Protein AF-A0A1A8UKT0-F1 (afdb_monomer_lite)

Organism: Nothobranchius furzeri (NCBI:txid105023)

pLDDT: mean 86.55, std 11.38, range [43.47, 96.5]

Foldseek 3Di:
DLVVVCVVCVVVLVVPPPVVSVVLSVLSVVLVVLVVQLVVDQFPVSNLVSVLVSLVSVLCCQQPSPPDPCSPVVSVCSNCVVVVVSVVVVVVQVVVCVVQVGRGPVVVVVPDDDPPPPPPPPD

InterPro domains:
  IPR000260 NADH:ubiquinone oxidoreductase chain 4, N-terminal [PF01059] (1-38)
  IPR001750 NADH:quinone oxidoreductase/Mrp antiporter, transmembrane domain [PF00361] (41-111)
  IPR003918 NADH:ubiquinone oxidoreductase [PR01437] (47-66)
  IPR003918 NADH:ubiquinone oxidoreductase [PR01437] (78-102)
  IPR003918 NADH:ubiquinone oxidoreductase [PTHR43507] (1-112)

Sequence (123 aa):
LLPLMILASQKHVLNEPVNRQRVYLTLLISLQFFLILAFSATETIMFYVIFEATLIPTLILITRWGNQKERLNAGTYFLFYTLASSLPLLVALLILHSSTGTLSFFTISYLSSPTLTPISHQL

Structure (mmCIF, N/CA/C/O backbone):
data_AF-A0A1A8UKT0-F1
#
_entry.id   AF-A0A1A8UKT0-F1
#
loop_
_atom_site.group_PDB
_atom_site.id
_atom_site.type_symbol
_atom_site.label_atom_id
_atom_site.label_alt_id
_atom_site.label_comp_id
_atom_site.label_asym_id
_atom_site.label_entity_id
_atom_site.label_seq_id
_atom_site.pdbx_PDB_ins_code
_atom_site.Cartn_x
_atom_site.Cartn_y
_atom_site.Cartn_z
_atom_site.occupancy
_atom_site.B_iso_or_equiv
_atom_site.auth_seq_id
_atom_site.auth_comp_id
_atom_site.auth_asym_id
_atom_site.auth_atom_id
_atom_site.pdbx_PDB_model_num
ATOM 1 N N . LEU A 1 1 ? 8.715 2.132 12.554 1.00 78.38 1 LEU A N 1
ATOM 2 C CA . LEU A 1 1 ? 7.378 2.766 12.419 1.00 78.38 1 LEU A CA 1
ATOM 3 C C . LEU A 1 1 ? 6.319 2.062 13.261 1.00 78.38 1 LEU A C 1
ATOM 5 O O . LEU A 1 1 ? 5.607 2.733 13.997 1.00 78.38 1 LEU A O 1
ATOM 9 N N . LEU A 1 2 ? 6.272 0.729 13.228 1.00 84.81 2 LEU A N 1
ATOM 10 C CA . LEU A 1 2 ? 5.310 -0.082 13.982 1.00 84.81 2 LEU A CA 1
ATOM 11 C C . LEU A 1 2 ? 5.134 0.312 15.477 1.00 84.81 2 LEU A C 1
ATOM 13 O O . LEU A 1 2 ? 3.991 0.534 15.878 1.00 84.81 2 LEU A O 1
ATOM 17 N N . PRO A 1 3 ? 6.194 0.521 16.294 1.00 85.00 3 PRO A N 1
ATOM 18 C CA . PRO A 1 3 ? 6.022 0.880 17.710 1.00 85.00 3 PRO A CA 1
ATOM 19 C C . PRO A 1 3 ? 5.303 2.221 17.912 1.00 85.00 3 PRO A C 1
ATOM 21 O O . PRO A 1 3 ? 4.453 2.352 18.789 1.00 85.00 3 PRO A O 1
ATOM 24 N N . LEU A 1 4 ? 5.597 3.201 17.052 1.00 86.06 4 LEU A N 1
ATOM 25 C CA . LEU A 1 4 ? 4.969 4.519 17.087 1.00 86.06 4 LEU A CA 1
ATOM 26 C C . LEU A 1 4 ? 3.487 4.440 16.695 1.00 86.06 4 LEU A C 1
ATOM 28 O O . LEU A 1 4 ? 2.649 5.064 17.338 1.00 86.06 4 LEU A O 1
ATOM 32 N N . MET A 1 5 ? 3.149 3.630 15.685 1.00 89.06 5 MET A N 1
ATOM 33 C CA . MET A 1 5 ? 1.756 3.408 15.274 1.00 89.06 5 MET A CA 1
ATOM 34 C C . MET A 1 5 ? 0.938 2.705 16.364 1.00 89.06 5 MET A C 1
ATOM 36 O O . MET A 1 5 ? -0.226 3.049 16.576 1.00 89.06 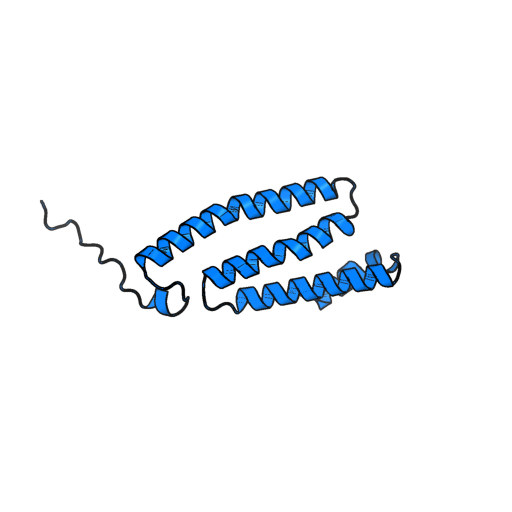5 MET A O 1
ATOM 40 N N . ILE A 1 6 ? 1.537 1.752 17.087 1.00 88.19 6 ILE A N 1
ATOM 41 C CA . ILE A 1 6 ? 0.886 1.116 18.241 1.00 88.19 6 ILE A CA 1
ATOM 42 C C . ILE A 1 6 ? 0.628 2.153 19.336 1.00 88.19 6 ILE A C 1
ATOM 44 O O . ILE A 1 6 ? -0.502 2.259 19.805 1.00 88.19 6 ILE A O 1
ATOM 48 N N . LEU A 1 7 ? 1.634 2.949 19.710 1.00 88.38 7 LEU A N 1
ATOM 49 C CA . LEU A 1 7 ? 1.482 3.991 20.733 1.00 88.38 7 LEU A CA 1
ATOM 50 C C . LEU A 1 7 ? 0.395 5.009 20.360 1.00 88.38 7 LEU A C 1
ATOM 52 O O . LEU A 1 7 ? -0.461 5.321 21.184 1.00 88.38 7 LEU A O 1
ATOM 56 N N . ALA A 1 8 ? 0.375 5.467 19.107 1.00 86.12 8 ALA A N 1
ATOM 57 C CA . ALA A 1 8 ? -0.621 6.422 18.625 1.00 86.12 8 ALA A CA 1
ATOM 58 C C . ALA A 1 8 ? -2.052 5.849 18.613 1.00 86.12 8 ALA A C 1
ATOM 60 O O . ALA A 1 8 ? -3.013 6.571 18.871 1.00 86.12 8 ALA A O 1
ATOM 61 N N . SER A 1 9 ? -2.210 4.552 18.328 1.00 86.44 9 SER A N 1
ATOM 62 C CA . SER A 1 9 ? -3.527 3.910 18.208 1.00 86.44 9 SER A CA 1
ATOM 63 C C . SER A 1 9 ? -4.058 3.292 19.504 1.00 86.44 9 SER A C 1
ATOM 65 O O . SER A 1 9 ? -5.253 2.999 19.565 1.00 86.44 9 SER A O 1
ATOM 67 N N . GLN A 1 10 ? -3.234 3.158 20.555 1.00 82.19 10 GLN A N 1
ATOM 68 C CA . GLN A 1 10 ? -3.621 2.540 21.834 1.00 82.19 10 GLN A CA 1
ATOM 69 C C . GLN A 1 10 ? -4.946 3.089 22.371 1.00 82.19 10 GLN A C 1
ATOM 71 O O . GLN A 1 10 ? -5.886 2.328 22.571 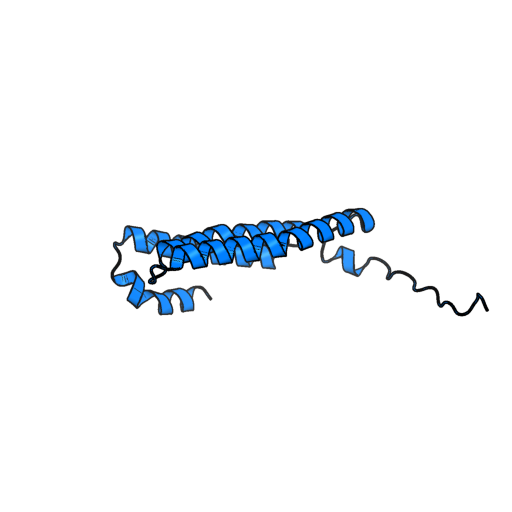1.00 82.19 10 GLN A O 1
ATOM 76 N N . LYS A 1 11 ? -5.070 4.411 22.531 1.00 80.88 11 LYS A N 1
ATOM 77 C CA . LYS A 1 11 ? -6.273 5.023 23.123 1.00 80.88 11 LYS A CA 1
ATOM 78 C C . LYS A 1 11 ? -7.554 4.736 22.328 1.00 80.88 11 LYS A C 1
ATOM 80 O O . LYS A 1 11 ? -8.619 4.611 22.919 1.00 80.88 11 LYS A O 1
ATOM 85 N N . HIS A 1 12 ? -7.454 4.634 21.004 1.00 79.69 12 HIS A N 1
ATOM 86 C CA . HIS A 1 12 ? -8.599 4.388 20.126 1.00 79.69 12 HIS A CA 1
ATOM 87 C C . HIS A 1 12 ? -8.969 2.899 20.063 1.00 79.69 12 HIS A C 1
ATOM 89 O O . HIS A 1 12 ? -10.144 2.547 20.050 1.00 79.69 12 HIS A O 1
ATOM 95 N N . VAL A 1 13 ? -7.967 2.018 20.068 1.00 81.00 13 VAL A N 1
ATOM 96 C CA . VAL A 1 13 ? -8.141 0.565 19.936 1.00 81.00 13 VAL A CA 1
ATOM 97 C C . VAL A 1 13 ? -8.534 -0.090 21.266 1.00 81.00 13 VAL A C 1
ATOM 99 O O . VAL A 1 13 ? -9.219 -1.109 21.254 1.00 81.00 13 VAL A O 1
ATOM 102 N N . LEU A 1 14 ? -8.187 0.506 22.414 1.00 78.00 14 LEU A N 1
ATOM 103 C CA . LEU A 1 14 ? -8.532 -0.016 23.746 1.00 78.00 14 LEU A CA 1
ATOM 104 C C . LEU A 1 14 ? -10.045 -0.176 23.982 1.00 78.00 14 LEU A C 1
ATOM 106 O O . LEU A 1 14 ? -10.441 -1.073 24.719 1.00 78.00 14 LEU A O 1
ATOM 110 N N . ASN A 1 15 ? -10.879 0.636 23.326 1.00 81.12 15 ASN A N 1
ATOM 111 C CA . ASN A 1 15 ? -12.341 0.563 23.447 1.00 81.12 15 ASN A CA 1
ATOM 112 C C . ASN A 1 15 ? -12.973 -0.561 22.603 1.00 81.12 15 ASN A C 1
ATOM 114 O O . ASN A 1 15 ? -14.154 -0.863 22.761 1.00 81.12 15 ASN A O 1
ATOM 118 N N . GLU A 1 16 ? -12.212 -1.173 21.695 1.00 85.44 16 GLU A N 1
ATOM 119 C CA . GLU A 1 16 ? -12.679 -2.264 20.839 1.00 85.44 16 GLU A CA 1
ATOM 120 C C . GLU A 1 16 ? -12.499 -3.631 21.524 1.00 85.44 16 GLU A C 1
ATOM 122 O O . GLU A 1 16 ? -11.569 -3.815 22.312 1.00 85.44 16 GLU A O 1
ATOM 127 N N . PRO A 1 17 ? -13.322 -4.645 21.195 1.00 90.19 17 PRO A N 1
ATOM 128 C CA . PRO A 1 17 ? -13.160 -5.989 21.740 1.00 90.19 17 PRO A CA 1
ATOM 129 C C . PRO A 1 17 ? -11.809 -6.597 21.339 1.00 90.19 17 PRO A C 1
ATOM 131 O O . PRO A 1 17 ? -11.335 -6.407 20.216 1.00 90.19 17 PRO A O 1
ATOM 134 N N . VAL A 1 18 ? -11.234 -7.419 22.225 1.00 89.06 18 VAL A N 1
ATOM 135 C CA . VAL A 1 18 ? -9.886 -8.016 22.092 1.00 89.06 18 VAL A CA 1
ATOM 136 C C . VAL A 1 18 ? -9.644 -8.656 20.720 1.00 89.06 18 VAL A C 1
ATOM 138 O O . VAL A 1 18 ? -8.563 -8.521 20.149 1.00 89.06 18 VAL A O 1
ATOM 141 N N . ASN A 1 19 ? -10.652 -9.314 20.139 1.00 90.88 19 ASN A N 1
ATOM 142 C CA . ASN A 1 19 ? -10.506 -9.937 18.824 1.00 90.88 19 ASN A CA 1
ATOM 143 C C . ASN A 1 19 ? -10.271 -8.901 17.707 1.00 90.88 19 ASN A C 1
ATOM 145 O O . ASN A 1 19 ? -9.438 -9.111 16.830 1.00 90.88 19 ASN A O 1
ATOM 149 N N . ARG A 1 20 ? -10.946 -7.743 17.758 1.00 89.00 20 ARG A N 1
ATOM 150 C CA . ARG A 1 20 ? -10.753 -6.647 16.790 1.00 89.00 20 ARG A CA 1
ATOM 151 C C . ARG A 1 20 ? -9.416 -5.944 17.005 1.00 89.00 20 ARG A C 1
ATOM 153 O O . ARG A 1 20 ? -8.768 -5.598 16.022 1.00 89.00 20 ARG A O 1
ATOM 160 N N . GLN A 1 21 ? -8.959 -5.823 18.252 1.00 90.06 21 GLN A N 1
ATOM 161 C CA . GLN A 1 21 ? -7.615 -5.318 18.554 1.00 90.06 21 GLN A CA 1
ATOM 162 C C . GLN A 1 21 ? -6.528 -6.207 17.930 1.00 90.06 21 GLN A C 1
ATOM 164 O O . GLN A 1 21 ? -5.608 -5.702 17.286 1.00 90.06 21 GLN A O 1
ATOM 169 N N . ARG A 1 22 ? -6.664 -7.537 18.051 1.00 91.19 22 ARG A N 1
ATOM 170 C CA . ARG A 1 22 ? -5.741 -8.497 17.423 1.00 91.19 22 ARG A CA 1
ATOM 171 C C . ARG A 1 22 ? -5.730 -8.357 15.904 1.00 91.19 22 ARG A C 1
ATOM 173 O O . ARG A 1 22 ? -4.650 -8.262 15.332 1.00 91.19 22 ARG A O 1
ATOM 180 N N . VAL A 1 23 ? -6.898 -8.267 15.260 1.00 93.31 23 VAL A N 1
ATOM 181 C CA . VAL A 1 23 ? -6.968 -8.084 13.798 1.00 93.31 23 VAL A CA 1
ATOM 182 C C . VAL A 1 23 ? -6.287 -6.778 13.371 1.00 93.31 23 VAL A C 1
ATOM 184 O O . VAL A 1 23 ? -5.495 -6.784 12.430 1.00 93.31 23 VAL A O 1
ATOM 187 N N . TYR A 1 24 ? -6.522 -5.676 14.085 1.00 92.50 24 TYR A N 1
ATOM 188 C CA . TYR A 1 24 ? -5.863 -4.398 13.805 1.00 92.50 24 TYR A CA 1
ATOM 189 C C . TYR A 1 24 ? -4.330 -4.508 13.880 1.00 92.50 24 TYR A C 1
ATOM 191 O O . TYR A 1 24 ? -3.629 -4.091 12.957 1.00 92.50 24 TYR A O 1
ATOM 199 N N . LEU A 1 25 ? -3.802 -5.142 14.932 1.00 92.69 25 LEU A N 1
ATOM 200 C CA . LEU A 1 25 ? -2.362 -5.372 15.073 1.00 92.69 25 LEU A CA 1
ATOM 201 C C . LEU A 1 25 ? -1.808 -6.285 13.973 1.00 92.69 25 LEU A C 1
ATOM 203 O O . LEU A 1 25 ? -0.750 -5.986 13.422 1.00 92.69 25 LEU A O 1
ATOM 207 N N . THR A 1 26 ? -2.520 -7.355 13.602 1.00 93.62 26 THR A N 1
ATOM 208 C CA . THR A 1 26 ? -2.088 -8.226 12.495 1.00 93.62 26 THR A CA 1
ATOM 209 C C . THR A 1 26 ? -2.035 -7.477 11.166 1.00 93.62 26 THR A C 1
ATOM 211 O O . THR A 1 26 ? -1.093 -7.676 10.403 1.00 93.62 26 THR A O 1
ATOM 214 N N . LEU A 1 27 ? -2.974 -6.557 10.915 1.00 94.50 27 LEU A N 1
ATOM 215 C CA . LEU A 1 27 ? -2.961 -5.721 9.714 1.00 94.50 27 LEU A CA 1
ATOM 216 C C . LEU A 1 27 ? -1.770 -4.760 9.715 1.00 94.50 27 LEU A C 1
ATOM 218 O O . LEU A 1 27 ? -1.077 -4.668 8.705 1.00 94.50 27 LEU A O 1
ATOM 222 N N . LEU A 1 28 ? -1.468 -4.115 10.847 1.00 94.00 28 LEU A N 1
ATOM 223 C CA . LEU A 1 28 ? -0.279 -3.262 10.979 1.00 94.00 28 LEU A 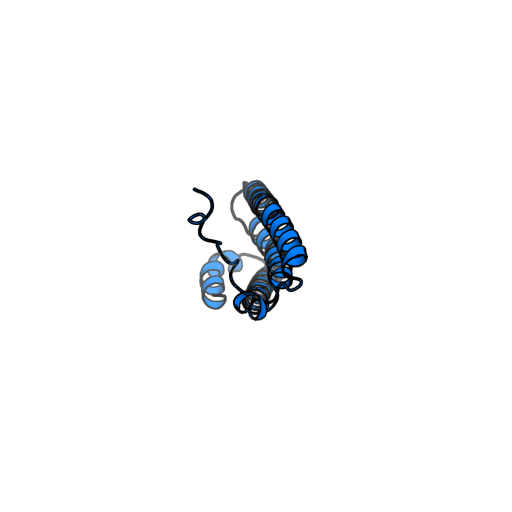CA 1
ATOM 224 C C . LEU A 1 28 ? 1.030 -4.033 10.759 1.00 94.00 28 LEU A C 1
ATOM 226 O O . LEU A 1 28 ? 1.927 -3.534 10.080 1.00 94.00 28 LEU A O 1
ATOM 230 N N . ILE A 1 29 ? 1.139 -5.249 11.300 1.00 94.75 29 ILE A N 1
ATOM 231 C CA . ILE A 1 29 ? 2.308 -6.114 11.089 1.00 94.75 29 ILE A CA 1
ATOM 232 C C . ILE A 1 29 ? 2.402 -6.526 9.616 1.00 94.75 29 ILE A C 1
ATOM 234 O O . ILE A 1 29 ? 3.478 -6.421 9.032 1.00 94.75 29 ILE A O 1
ATOM 238 N N . SER A 1 30 ? 1.289 -6.932 8.995 1.00 95.25 30 SER A N 1
ATOM 239 C CA . SER A 1 30 ? 1.268 -7.302 7.574 1.00 95.25 30 SER A CA 1
ATOM 240 C C . SER A 1 30 ? 1.656 -6.132 6.666 1.00 95.25 30 SER A C 1
ATOM 242 O O . SER A 1 30 ? 2.448 -6.305 5.746 1.00 95.25 30 SER A O 1
ATOM 244 N N . LEU A 1 31 ? 1.187 -4.919 6.975 1.00 95.31 31 LEU A N 1
ATOM 245 C CA . LEU A 1 31 ? 1.562 -3.707 6.259 1.00 95.31 31 LEU A CA 1
ATOM 246 C C . LEU A 1 31 ? 3.070 -3.449 6.362 1.00 95.31 31 LEU A C 1
ATOM 248 O O . LEU A 1 31 ? 3.729 -3.217 5.351 1.00 95.31 31 LEU A O 1
ATOM 252 N N . GLN A 1 32 ? 3.629 -3.526 7.574 1.00 94.94 32 GLN A N 1
ATOM 253 C CA . GLN A 1 32 ? 5.067 -3.360 7.791 1.00 94.94 32 GLN A CA 1
ATOM 254 C C . GLN A 1 32 ? 5.881 -4.433 7.055 1.00 94.94 32 GLN A C 1
ATOM 256 O O . GLN A 1 32 ? 6.945 -4.121 6.523 1.00 94.94 32 GLN A O 1
ATOM 261 N N . PHE A 1 33 ? 5.387 -5.671 7.013 1.00 95.12 33 PHE A N 1
ATOM 262 C CA . PHE A 1 33 ? 6.015 -6.775 6.295 1.00 95.12 33 PHE A CA 1
ATOM 263 C C . PHE A 1 33 ? 6.069 -6.517 4.786 1.00 95.12 33 PHE A C 1
ATOM 265 O O . PHE A 1 33 ? 7.150 -6.590 4.204 1.00 95.12 33 PHE A O 1
ATOM 272 N N . PHE A 1 34 ? 4.951 -6.131 4.164 1.00 96.44 34 PHE A N 1
ATOM 273 C CA . PHE A 1 34 ? 4.936 -5.786 2.739 1.00 96.44 34 PHE A CA 1
ATOM 274 C C . PHE A 1 34 ? 5.840 -4.594 2.420 1.00 96.44 34 PHE A C 1
ATOM 276 O O . PHE A 1 34 ? 6.548 -4.627 1.422 1.00 96.44 34 PHE A O 1
ATOM 283 N N . LEU A 1 35 ? 5.885 -3.572 3.281 1.00 94.69 35 LEU A N 1
ATOM 284 C CA . LEU A 1 35 ? 6.797 -2.442 3.083 1.00 94.69 35 LEU A CA 1
ATOM 285 C C . LEU A 1 35 ? 8.267 -2.874 3.121 1.00 94.69 35 LEU A C 1
ATOM 287 O O . LEU A 1 35 ? 9.042 -2.453 2.268 1.00 94.69 35 LEU A O 1
ATOM 291 N N . ILE A 1 36 ? 8.656 -3.727 4.074 1.00 95.88 36 ILE A N 1
ATOM 292 C CA . ILE A 1 36 ? 10.027 -4.261 4.128 1.00 95.88 36 ILE A CA 1
ATOM 293 C C . ILE A 1 36 ? 10.329 -5.055 2.855 1.00 95.88 36 ILE A C 1
ATOM 295 O O . ILE A 1 36 ? 11.372 -4.837 2.244 1.00 95.88 36 ILE A O 1
ATOM 299 N N . LEU A 1 37 ? 9.402 -5.917 2.426 1.00 95.50 37 LEU A N 1
ATOM 300 C CA . LEU A 1 37 ? 9.555 -6.687 1.196 1.00 95.50 37 LEU A CA 1
ATOM 301 C C . LEU A 1 37 ? 9.705 -5.788 -0.038 1.00 95.50 37 LEU A C 1
ATOM 303 O O . LEU A 1 37 ? 10.587 -6.043 -0.856 1.00 95.50 37 LEU A O 1
ATOM 307 N N . ALA A 1 38 ? 8.909 -4.720 -0.145 1.00 94.50 38 ALA A N 1
ATOM 308 C CA . ALA A 1 38 ? 8.974 -3.777 -1.256 1.00 94.50 38 ALA A CA 1
ATOM 309 C C . ALA A 1 38 ? 10.354 -3.118 -1.323 1.00 94.50 38 ALA A C 1
ATOM 311 O O . ALA A 1 38 ? 11.013 -3.171 -2.355 1.00 94.50 38 ALA A O 1
ATOM 312 N N . PHE A 1 39 ? 10.843 -2.573 -0.207 1.00 93.56 39 PHE A N 1
ATOM 313 C CA . PHE A 1 39 ? 12.161 -1.932 -0.177 1.00 93.56 39 PHE A CA 1
ATOM 314 C C . PHE A 1 39 ? 13.332 -2.916 -0.306 1.00 93.56 39 PHE A C 1
ATOM 316 O O . PHE A 1 39 ? 14.441 -2.490 -0.617 1.00 93.56 39 PHE A O 1
ATOM 323 N N . SER A 1 40 ? 13.104 -4.216 -0.101 1.00 93.69 40 SER A N 1
ATOM 324 C CA . SER A 1 40 ? 14.101 -5.264 -0.351 1.00 93.69 40 SER A CA 1
ATOM 325 C C . SER A 1 40 ? 14.065 -5.855 -1.766 1.00 93.69 40 SER A C 1
ATOM 327 O O . SER A 1 40 ? 14.897 -6.702 -2.086 1.00 93.69 40 SER A O 1
ATOM 329 N N . ALA A 1 41 ? 13.099 -5.469 -2.605 1.00 93.50 41 ALA A N 1
ATOM 330 C CA . ALA A 1 41 ? 12.924 -6.065 -3.924 1.00 93.50 41 ALA A CA 1
ATOM 331 C C . ALA A 1 41 ? 14.078 -5.701 -4.873 1.00 93.50 41 ALA A C 1
ATOM 333 O O . ALA A 1 41 ? 14.440 -4.537 -5.021 1.00 93.50 41 ALA A O 1
ATOM 334 N N . THR A 1 42 ? 14.634 -6.709 -5.546 1.00 90.56 42 THR A N 1
ATOM 335 C CA . THR A 1 42 ? 15.755 -6.546 -6.489 1.00 90.56 42 THR A CA 1
ATOM 336 C C . THR A 1 42 ? 15.294 -6.206 -7.905 1.00 90.56 42 THR A C 1
ATOM 338 O O . THR A 1 42 ? 15.992 -5.509 -8.639 1.00 90.56 42 THR A O 1
ATOM 341 N N . GLU A 1 43 ? 14.112 -6.690 -8.283 1.00 91.44 43 GLU A N 1
ATOM 342 C CA . GLU A 1 43 ? 13.470 -6.455 -9.576 1.00 91.44 43 GLU A CA 1
ATOM 343 C C . GLU A 1 43 ? 12.389 -5.382 -9.443 1.00 91.44 43 GLU A C 1
ATOM 345 O O . GLU A 1 43 ? 11.551 -5.432 -8.535 1.00 91.44 43 GLU A O 1
ATOM 350 N N . THR A 1 44 ? 12.342 -4.450 -10.392 1.00 91.12 44 THR A N 1
ATOM 351 C CA . THR A 1 44 ? 11.330 -3.377 -10.397 1.00 91.12 44 THR A CA 1
ATOM 352 C C . THR A 1 44 ? 9.896 -3.910 -10.530 1.00 91.12 44 THR A C 1
ATOM 354 O O . THR A 1 44 ? 8.979 -3.356 -9.923 1.00 91.12 44 THR A O 1
ATOM 357 N N . ILE A 1 45 ? 9.684 -5.030 -11.235 1.00 92.81 45 ILE A N 1
ATOM 358 C CA . ILE A 1 45 ? 8.361 -5.673 -11.326 1.00 92.81 45 ILE A CA 1
ATOM 359 C C . ILE A 1 45 ? 7.931 -6.290 -9.987 1.00 92.81 45 ILE A C 1
ATOM 361 O O . ILE A 1 45 ? 6.763 -6.227 -9.612 1.00 92.81 45 ILE A O 1
ATOM 365 N N . MET A 1 46 ? 8.880 -6.853 -9.234 1.00 92.44 46 MET A N 1
ATOM 366 C CA . MET A 1 46 ? 8.619 -7.427 -7.915 1.00 92.44 46 MET A CA 1
ATOM 367 C C . MET A 1 46 ? 8.306 -6.316 -6.911 1.00 92.44 46 MET A C 1
ATOM 369 O O . MET A 1 46 ? 7.364 -6.453 -6.130 1.00 92.44 46 MET A O 1
ATOM 373 N N . PHE A 1 47 ? 9.029 -5.193 -6.984 1.00 94.38 47 PHE A N 1
ATOM 374 C CA . PHE A 1 47 ? 8.688 -3.979 -6.245 1.00 94.38 47 PHE A CA 1
ATOM 375 C C . PHE A 1 47 ? 7.245 -3.545 -6.530 1.00 94.38 47 PHE A C 1
ATOM 377 O O . PHE A 1 47 ? 6.490 -3.338 -5.584 1.00 94.38 47 PHE A O 1
ATOM 384 N N . TYR A 1 48 ? 6.838 -3.479 -7.805 1.00 94.81 48 TYR A N 1
ATOM 385 C CA . TYR A 1 48 ? 5.476 -3.101 -8.194 1.00 94.81 48 TYR A CA 1
ATOM 386 C C . TYR A 1 48 ? 4.416 -4.031 -7.585 1.00 94.81 48 TYR A C 1
ATOM 388 O O . TYR A 1 48 ? 3.476 -3.562 -6.949 1.00 94.81 48 TYR A O 1
ATOM 396 N N . VAL A 1 49 ? 4.587 -5.351 -7.709 1.00 95.44 49 VAL A N 1
ATOM 397 C CA . VAL A 1 49 ? 3.620 -6.324 -7.169 1.00 95.44 49 VAL A CA 1
ATOM 398 C C . VAL A 1 49 ? 3.489 -6.201 -5.650 1.00 95.44 49 VAL A C 1
ATOM 400 O O . VAL A 1 49 ? 2.378 -6.218 -5.118 1.00 95.44 49 VAL A O 1
ATOM 403 N N . ILE A 1 50 ? 4.608 -6.063 -4.936 1.00 96.50 50 ILE A N 1
ATOM 404 C CA . ILE A 1 50 ? 4.583 -5.936 -3.474 1.00 96.50 50 ILE A CA 1
ATOM 405 C C . ILE A 1 50 ? 4.012 -4.574 -3.060 1.00 96.50 50 ILE A C 1
ATOM 407 O O . ILE A 1 50 ? 3.273 -4.498 -2.078 1.00 96.50 50 ILE A O 1
ATOM 411 N N . PHE A 1 51 ? 4.304 -3.512 -3.812 1.00 94.88 51 PHE A N 1
ATOM 412 C CA . PHE A 1 51 ? 3.733 -2.186 -3.599 1.00 94.88 51 PHE A CA 1
ATOM 413 C C . PHE A 1 51 ? 2.204 -2.218 -3.711 1.00 94.88 51 PHE A C 1
ATOM 415 O O . PHE A 1 51 ? 1.522 -1.791 -2.780 1.00 94.88 51 PHE A O 1
ATOM 422 N N . GLU A 1 52 ? 1.659 -2.831 -4.762 1.00 95.50 52 GLU A N 1
ATOM 423 C CA . GLU A 1 52 ? 0.2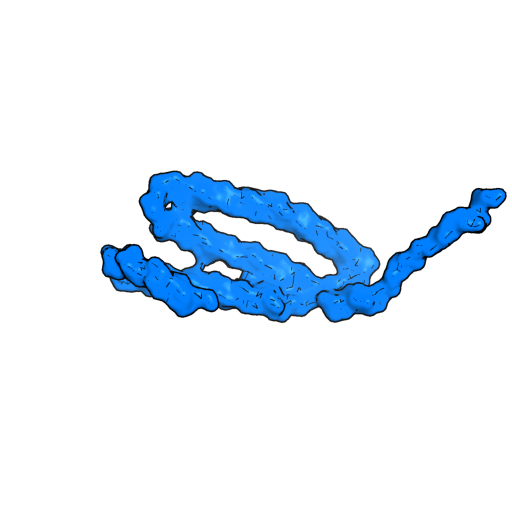13 -3.045 -4.912 1.00 95.50 52 GLU A CA 1
ATOM 424 C C . GLU A 1 52 ? -0.368 -3.911 -3.784 1.00 95.50 52 GLU A C 1
ATOM 426 O O . GLU A 1 52 ? -1.448 -3.631 -3.257 1.00 95.50 52 GLU A O 1
ATOM 431 N N . ALA A 1 53 ? 0.371 -4.924 -3.320 1.00 95.88 53 ALA A N 1
ATOM 432 C CA . ALA A 1 53 ? -0.060 -5.757 -2.199 1.00 95.88 53 ALA A CA 1
ATOM 433 C C . ALA A 1 53 ? -0.228 -4.965 -0.886 1.00 95.88 53 ALA A C 1
ATOM 435 O O . ALA A 1 53 ? -1.047 -5.356 -0.049 1.00 95.88 53 ALA A O 1
ATOM 436 N N . THR A 1 54 ? 0.465 -3.828 -0.701 1.00 96.31 54 THR A N 1
ATOM 437 C CA . THR A 1 54 ? 0.260 -2.946 0.470 1.00 96.31 54 THR A CA 1
ATOM 438 C C . THR A 1 54 ? -1.114 -2.265 0.480 1.00 96.31 54 THR A C 1
ATOM 440 O O . THR A 1 54 ? -1.595 -1.875 1.553 1.00 96.31 54 THR A O 1
ATOM 443 N N . LEU A 1 55 ? -1.790 -2.160 -0.671 1.00 95.56 55 LEU A N 1
ATOM 444 C CA . LEU A 1 55 ? -3.112 -1.534 -0.770 1.00 95.56 55 LEU A CA 1
ATOM 445 C C . LEU A 1 55 ? -4.183 -2.322 -0.012 1.00 95.56 55 LEU A C 1
ATOM 447 O O . LEU A 1 55 ? -5.088 -1.735 0.574 1.00 95.56 55 LEU A O 1
ATOM 451 N N . ILE A 1 56 ? -4.067 -3.649 0.043 1.00 95.00 56 ILE A N 1
ATOM 452 C CA . ILE A 1 56 ? -5.046 -4.509 0.718 1.00 95.00 56 ILE A CA 1
ATOM 453 C C . ILE A 1 56 ? -5.098 -4.222 2.233 1.00 95.00 56 ILE A C 1
ATOM 455 O O . ILE A 1 56 ? -6.168 -3.856 2.732 1.00 95.00 56 ILE A O 1
ATOM 459 N N . PRO A 1 57 ? -3.994 -4.340 3.003 1.00 93.62 57 PRO A N 1
ATOM 460 C CA . PRO A 1 57 ? -4.029 -4.064 4.435 1.00 93.62 57 PRO A CA 1
ATOM 461 C C . PRO A 1 57 ? -4.327 -2.592 4.746 1.00 93.62 57 PRO A C 1
ATOM 463 O O . PRO A 1 57 ? -5.036 -2.321 5.717 1.00 93.62 57 PRO A O 1
ATOM 466 N N . THR A 1 58 ? -3.858 -1.638 3.931 1.00 95.31 58 THR A N 1
ATOM 467 C CA . THR A 1 58 ? -4.179 -0.209 4.126 1.00 95.31 58 THR A CA 1
ATOM 468 C C . THR A 1 58 ? -5.662 0.084 3.911 1.00 95.31 58 THR A C 1
ATOM 470 O O . THR A 1 58 ? -6.277 0.747 4.750 1.00 95.31 58 THR A O 1
ATOM 473 N N . LEU A 1 59 ? -6.274 -0.460 2.858 1.00 94.88 59 LEU A N 1
ATOM 474 C CA . LEU A 1 59 ? -7.701 -0.288 2.589 1.00 94.88 59 LEU A CA 1
ATOM 475 C C . LEU A 1 59 ? -8.560 -0.853 3.725 1.00 94.88 59 LEU A C 1
ATOM 477 O O . LEU A 1 59 ? -9.512 -0.204 4.169 1.00 94.88 59 LEU A O 1
ATOM 481 N N . ILE A 1 60 ? -8.218 -2.043 4.228 1.00 94.62 60 ILE A N 1
ATOM 482 C CA . ILE A 1 60 ? -8.936 -2.656 5.354 1.00 94.62 60 ILE A CA 1
ATOM 483 C C . ILE A 1 60 ? -8.815 -1.773 6.605 1.00 94.62 60 ILE A C 1
ATOM 485 O O . ILE A 1 60 ? -9.807 -1.576 7.311 1.00 94.62 60 ILE A O 1
ATOM 489 N N . LEU A 1 61 ? -7.636 -1.199 6.872 1.00 93.06 61 LEU A N 1
ATOM 490 C CA . LEU A 1 61 ? -7.440 -0.279 7.997 1.00 93.06 61 LEU A CA 1
ATOM 491 C C . LEU A 1 61 ? -8.318 0.977 7.871 1.00 93.06 61 LEU A C 1
ATOM 493 O O . LEU A 1 61 ? -9.036 1.306 8.820 1.00 93.06 61 LEU A O 1
ATOM 497 N N . ILE A 1 62 ? -8.320 1.635 6.706 1.00 92.38 62 ILE A N 1
ATOM 498 C CA . ILE A 1 62 ? -9.092 2.867 6.458 1.00 92.38 62 ILE A CA 1
ATOM 499 C C . ILE A 1 62 ? -10.598 2.603 6.586 1.00 92.38 62 ILE A C 1
ATOM 501 O O . ILE A 1 62 ? -11.304 3.303 7.314 1.00 92.38 62 ILE A O 1
ATOM 505 N N . THR A 1 63 ? -11.098 1.566 5.916 1.00 92.56 63 THR A N 1
ATOM 506 C CA . THR A 1 63 ? -12.543 1.298 5.834 1.00 92.56 63 THR A CA 1
ATOM 507 C C . THR A 1 63 ? -13.130 0.767 7.141 1.00 92.56 63 THR A C 1
ATOM 509 O O . THR A 1 63 ? -14.277 1.085 7.467 1.00 92.56 63 THR A O 1
ATOM 512 N N . ARG A 1 64 ? -12.367 -0.013 7.922 1.00 90.06 64 ARG A N 1
ATOM 513 C CA . ARG A 1 64 ? -12.879 -0.685 9.129 1.00 90.06 64 ARG A CA 1
ATOM 514 C C . ARG A 1 64 ? -12.596 0.062 10.432 1.00 90.06 64 ARG A C 1
ATOM 516 O O . ARG A 1 64 ? -13.462 0.042 11.310 1.00 90.06 64 ARG A O 1
ATOM 523 N N . TRP A 1 65 ? -11.441 0.722 10.554 1.00 90.00 65 TRP A N 1
ATOM 524 C CA . TRP A 1 65 ? -11.038 1.476 11.756 1.00 90.00 65 TRP A CA 1
ATOM 525 C C . TRP A 1 65 ? -11.009 2.999 11.561 1.00 90.00 65 TRP A C 1
ATOM 527 O O . TRP A 1 65 ? -10.693 3.721 12.505 1.00 90.00 65 TRP A O 1
ATOM 537 N N . GLY A 1 66 ? -11.392 3.518 10.389 1.00 86.38 66 GLY A N 1
ATOM 538 C CA . GLY A 1 66 ? -11.663 4.947 10.220 1.00 86.38 66 GLY A CA 1
ATOM 539 C C . GLY A 1 66 ? -12.849 5.395 11.083 1.00 86.38 66 GLY A C 1
ATOM 540 O O . GLY A 1 66 ? -13.873 4.716 11.122 1.00 86.38 66 GLY A O 1
ATOM 541 N N . ASN A 1 67 ? -12.724 6.527 11.780 1.00 83.75 67 ASN A N 1
ATOM 542 C CA . ASN A 1 67 ? -13.746 7.011 12.721 1.00 83.75 67 ASN A CA 1
ATOM 543 C C . ASN A 1 67 ? -14.914 7.749 12.024 1.00 83.75 67 ASN A C 1
ATOM 545 O O . ASN A 1 67 ? -16.034 7.795 12.521 1.00 83.75 67 ASN A O 1
ATOM 549 N N . GLN A 1 68 ? -14.668 8.334 10.849 1.00 88.00 68 GLN A N 1
ATOM 550 C CA . GLN A 1 68 ? -15.655 9.144 10.127 1.00 88.00 68 GLN A CA 1
ATOM 551 C C . GLN A 1 68 ? -16.566 8.295 9.231 1.00 88.00 68 GLN A C 1
ATOM 553 O O . GLN A 1 68 ? -16.141 7.288 8.666 1.00 88.00 68 GLN A O 1
ATOM 558 N N . LYS A 1 69 ? -17.815 8.741 9.033 1.00 77.94 69 LYS A N 1
ATOM 559 C CA . LYS A 1 69 ? -18.774 8.089 8.118 1.00 77.94 69 LYS A CA 1
ATOM 560 C C . LYS A 1 69 ? -18.274 8.068 6.667 1.00 77.94 69 LYS A C 1
ATOM 562 O O . LYS A 1 69 ? -18.509 7.098 5.956 1.00 77.94 69 LYS A O 1
ATOM 567 N N . GLU A 1 70 ? -17.510 9.083 6.265 1.00 87.62 70 GLU A N 1
ATOM 568 C CA . GLU A 1 70 ? -16.925 9.210 4.923 1.00 87.62 70 GLU A CA 1
ATOM 569 C C . GLU A 1 70 ? -15.740 8.262 4.666 1.00 87.62 70 GLU A C 1
ATOM 571 O O . GLU A 1 70 ? -15.194 8.248 3.567 1.00 87.62 70 GLU A O 1
ATOM 576 N N . ARG A 1 71 ? -15.357 7.413 5.632 1.00 90.62 71 ARG A N 1
ATOM 577 C CA . ARG A 1 71 ? -14.234 6.465 5.498 1.00 90.62 71 ARG A CA 1
ATOM 578 C C . ARG A 1 71 ? -14.350 5.514 4.309 1.00 90.62 71 ARG A C 1
ATOM 580 O O . ARG A 1 71 ? -13.333 5.097 3.767 1.00 90.62 71 ARG A O 1
ATOM 587 N N . LEU A 1 72 ? -15.574 5.153 3.918 1.00 89.12 72 LEU A N 1
ATOM 588 C CA . LEU A 1 72 ? -15.792 4.295 2.755 1.00 89.12 72 LEU A CA 1
ATOM 589 C C . LEU A 1 72 ? -15.459 5.048 1.467 1.00 89.12 72 LEU A C 1
ATOM 591 O O . LEU A 1 72 ? -14.743 4.508 0.634 1.00 89.12 72 LEU A O 1
ATOM 595 N N . ASN A 1 73 ? -15.877 6.312 1.364 1.00 91.88 73 ASN A N 1
ATOM 596 C CA . ASN A 1 73 ? -15.533 7.176 0.237 1.00 91.88 73 ASN A CA 1
ATOM 597 C C . ASN A 1 73 ? -14.026 7.470 0.215 1.00 91.88 73 ASN A C 1
ATOM 599 O O . ASN A 1 73 ? -13.396 7.392 -0.829 1.00 91.88 73 ASN A O 1
ATOM 603 N N . ALA A 1 74 ? -13.410 7.739 1.369 1.00 91.94 74 ALA A N 1
ATOM 604 C CA . ALA A 1 74 ? -11.959 7.905 1.454 1.00 91.94 74 ALA A CA 1
ATOM 605 C C . ALA A 1 74 ? -11.209 6.634 1.014 1.00 91.94 74 ALA A C 1
ATOM 607 O O . ALA A 1 74 ? -10.200 6.722 0.320 1.00 91.94 74 ALA A O 1
ATOM 608 N N . GLY A 1 75 ? -11.723 5.453 1.374 1.00 93.12 75 GLY A N 1
ATOM 609 C CA . GLY A 1 75 ? -11.180 4.167 0.943 1.00 93.12 75 GLY A CA 1
ATOM 610 C C . GLY A 1 75 ? -11.303 3.935 -0.564 1.00 93.12 75 GLY A C 1
ATOM 611 O O . GLY A 1 75 ? -10.339 3.489 -1.184 1.00 93.12 75 GLY A O 1
ATOM 612 N N . THR A 1 76 ? -12.445 4.271 -1.175 1.00 92.50 76 THR A N 1
ATOM 613 C CA . THR A 1 76 ? -12.608 4.156 -2.634 1.00 92.50 76 THR A CA 1
ATOM 614 C C . THR A 1 76 ? -11.693 5.127 -3.365 1.00 92.50 76 THR A C 1
ATOM 616 O O . THR A 1 76 ? -10.999 4.708 -4.288 1.00 92.50 76 THR A O 1
ATOM 619 N N . TYR A 1 77 ? -11.611 6.385 -2.921 1.00 94.31 77 TYR A N 1
ATOM 620 C CA . TYR A 1 77 ? -10.669 7.352 -3.482 1.00 94.31 77 TYR A CA 1
ATOM 621 C C . TYR A 1 77 ? -9.228 6.858 -3.372 1.00 94.31 77 TYR A C 1
ATOM 623 O O . TYR A 1 77 ? -8.515 6.851 -4.370 1.00 94.31 77 TYR A O 1
ATOM 631 N N . PHE A 1 78 ? -8.809 6.385 -2.198 1.00 94.56 78 PHE A N 1
ATOM 632 C CA . PHE A 1 78 ? -7.471 5.832 -2.000 1.00 94.56 78 PHE A CA 1
ATOM 633 C C . PHE A 1 78 ? -7.158 4.706 -2.996 1.00 94.56 78 PHE A C 1
ATOM 635 O O . PHE A 1 78 ? -6.122 4.751 -3.660 1.00 94.56 78 PHE A O 1
ATOM 642 N N . LEU A 1 79 ? -8.064 3.736 -3.152 1.00 93.94 79 LEU A N 1
ATOM 643 C CA . LEU A 1 79 ? -7.879 2.612 -4.072 1.00 93.94 79 LEU A CA 1
ATOM 644 C C . LEU A 1 79 ? -7.826 3.069 -5.533 1.00 93.94 79 LEU A C 1
ATOM 646 O O . LEU A 1 79 ? -6.938 2.657 -6.273 1.00 93.94 79 LEU A O 1
ATOM 650 N N . PHE A 1 80 ? -8.751 3.925 -5.967 1.00 94.25 80 PHE A N 1
ATOM 651 C CA . PHE A 1 80 ? -8.790 4.349 -7.366 1.00 94.25 80 PHE A CA 1
ATOM 652 C C . PHE A 1 80 ? -7.628 5.269 -7.726 1.00 94.25 80 PHE A C 1
ATOM 654 O O . PHE A 1 80 ? -7.067 5.115 -8.805 1.00 94.25 80 PHE A O 1
ATOM 661 N N . TYR A 1 81 ? -7.223 6.183 -6.842 1.00 94.25 81 TYR A N 1
ATOM 662 C CA . TYR A 1 81 ? -6.070 7.043 -7.107 1.00 94.25 81 TYR A CA 1
ATOM 663 C C . TYR A 1 81 ? -4.767 6.247 -7.182 1.00 94.25 81 TYR A C 1
ATOM 665 O O . TYR A 1 81 ? -3.944 6.510 -8.059 1.00 94.25 81 TYR A O 1
ATOM 673 N N . THR A 1 82 ? -4.581 5.259 -6.306 1.00 95.38 82 THR A N 1
ATOM 674 C CA . THR A 1 82 ? -3.382 4.409 -6.327 1.00 95.38 82 THR A CA 1
ATOM 675 C C . THR A 1 82 ? -3.361 3.502 -7.552 1.00 95.38 82 THR A C 1
ATOM 677 O O . THR A 1 82 ? -2.404 3.577 -8.313 1.00 95.38 82 THR A O 1
ATOM 680 N N . LEU A 1 83 ? -4.437 2.764 -7.841 1.00 92.44 83 LEU A N 1
ATOM 681 C CA . LEU A 1 83 ? -4.490 1.893 -9.024 1.00 92.44 83 LEU A CA 1
ATOM 682 C C . LEU A 1 83 ? -4.407 2.671 -10.343 1.00 92.44 83 LEU A C 1
ATOM 684 O O . LEU A 1 83 ? -3.668 2.293 -11.248 1.00 92.44 83 LEU A O 1
ATOM 688 N N . ALA A 1 84 ? -5.145 3.776 -10.478 1.00 93.44 84 ALA A N 1
ATOM 689 C CA . ALA A 1 84 ? -5.133 4.547 -11.721 1.00 93.44 84 ALA A CA 1
ATOM 690 C C . ALA A 1 84 ? -3.765 5.187 -11.987 1.00 93.44 84 ALA A C 1
ATOM 692 O O . ALA A 1 84 ? -3.361 5.293 -13.142 1.00 93.44 84 ALA A O 1
ATOM 693 N N . SER A 1 85 ? -3.045 5.597 -10.937 1.00 92.31 85 SER A N 1
ATOM 694 C CA . SER A 1 85 ? -1.686 6.131 -11.084 1.00 92.31 85 SER A CA 1
ATOM 695 C C . SER A 1 85 ? -0.632 5.040 -11.277 1.00 92.31 85 SER A C 1
ATOM 697 O O . SER A 1 85 ? 0.373 5.284 -11.947 1.00 92.31 85 SER A O 1
ATOM 699 N N . SER A 1 86 ? -0.854 3.832 -10.757 1.00 93.62 86 SER A N 1
ATOM 700 C CA . SER A 1 86 ? 0.113 2.740 -10.840 1.00 93.62 86 SER A CA 1
ATOM 701 C C . SER A 1 86 ? 0.030 1.932 -12.138 1.00 93.62 86 SER A C 1
ATOM 703 O O . SER A 1 86 ? 1.039 1.389 -12.586 1.00 93.62 86 SER A O 1
ATOM 705 N N . LEU A 1 87 ? -1.122 1.882 -12.811 1.00 93.50 87 LEU A N 1
ATOM 706 C CA . LEU A 1 87 ? -1.247 1.202 -14.107 1.00 93.50 87 LEU A CA 1
ATOM 707 C C . LEU A 1 87 ? -0.338 1.797 -15.207 1.00 93.50 87 LEU A C 1
ATOM 709 O O . LEU A 1 87 ? 0.333 1.020 -15.889 1.00 93.50 87 LEU A O 1
ATOM 713 N N . PRO A 1 88 ? -0.223 3.131 -15.378 1.00 93.25 88 PRO A N 1
ATOM 714 C CA . PRO A 1 88 ? 0.771 3.726 -16.273 1.00 93.25 88 PRO A CA 1
ATOM 715 C C . PRO A 1 88 ? 2.208 3.314 -15.937 1.00 93.25 88 PRO A C 1
ATOM 717 O O . PRO A 1 88 ? 3.005 3.075 -16.844 1.00 93.25 88 PRO A O 1
ATOM 720 N N . LEU A 1 89 ? 2.531 3.183 -14.646 1.00 92.75 89 LEU A N 1
ATOM 721 C CA . LEU A 1 89 ? 3.840 2.704 -14.204 1.00 92.75 89 LEU A CA 1
ATOM 722 C C . LEU A 1 89 ? 4.069 1.252 -14.643 1.00 92.75 89 LEU A C 1
ATOM 724 O O . LEU A 1 89 ? 5.139 0.945 -15.163 1.00 92.75 89 LEU A O 1
ATOM 728 N N . LEU A 1 90 ? 3.070 0.374 -14.510 1.00 94.06 90 LEU A N 1
ATOM 729 C CA . LEU A 1 90 ? 3.167 -1.007 -14.993 1.00 94.06 90 LEU A CA 1
ATOM 730 C C . LEU A 1 90 ? 3.428 -1.062 -16.503 1.00 94.06 90 LEU A C 1
ATOM 732 O O . LEU A 1 90 ? 4.309 -1.796 -16.949 1.00 94.06 90 LEU A O 1
ATOM 736 N N . VAL A 1 91 ? 2.702 -0.263 -17.289 1.00 94.62 91 VAL A N 1
ATOM 737 C CA . VAL A 1 91 ? 2.913 -0.178 -18.743 1.00 94.62 91 VAL A CA 1
ATOM 738 C C . VAL A 1 91 ? 4.339 0.279 -19.055 1.00 94.62 91 VAL A C 1
ATOM 740 O O . VAL A 1 91 ? 5.010 -0.337 -19.883 1.00 94.62 91 VAL A O 1
ATOM 743 N N . ALA A 1 92 ? 4.837 1.305 -18.361 1.00 91.75 92 ALA A N 1
ATOM 744 C CA . ALA A 1 92 ? 6.209 1.777 -18.528 1.00 91.75 92 ALA A CA 1
ATOM 745 C C . ALA A 1 92 ? 7.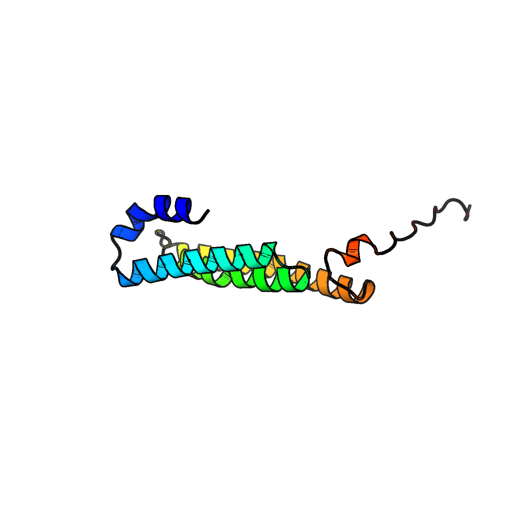247 0.692 -18.188 1.00 91.75 92 ALA A C 1
ATOM 747 O O . ALA A 1 92 ? 8.214 0.525 -18.932 1.00 91.75 92 ALA A O 1
ATOM 748 N N . LEU A 1 93 ? 7.033 -0.086 -17.120 1.00 91.38 93 LEU A N 1
ATOM 749 C CA . LEU A 1 93 ? 7.917 -1.194 -16.738 1.00 91.38 93 LEU A CA 1
ATOM 750 C C . LEU A 1 93 ? 7.921 -2.324 -17.776 1.00 91.38 93 LEU A C 1
ATOM 752 O O . LEU A 1 93 ? 8.979 -2.878 -18.063 1.00 91.38 93 LEU A O 1
ATOM 756 N N . LEU A 1 94 ? 6.773 -2.649 -18.375 1.00 91.62 94 LEU A N 1
ATOM 757 C CA . LEU A 1 94 ? 6.698 -3.657 -19.438 1.00 91.62 94 LEU A CA 1
ATOM 758 C C . LEU A 1 94 ? 7.434 -3.207 -20.707 1.00 91.62 94 LEU A C 1
ATOM 760 O O . LEU A 1 94 ? 8.159 -3.999 -21.311 1.00 91.62 94 LEU A O 1
ATOM 764 N N . ILE A 1 95 ? 7.294 -1.932 -21.083 1.00 90.62 95 ILE A N 1
ATOM 765 C CA . ILE A 1 95 ? 8.034 -1.351 -22.210 1.00 90.62 95 ILE A CA 1
ATOM 766 C C . ILE A 1 95 ? 9.537 -1.381 -21.919 1.00 90.62 95 ILE A C 1
ATOM 768 O O . ILE A 1 95 ? 10.312 -1.822 -22.768 1.00 90.62 95 ILE A O 1
ATOM 772 N N . LEU A 1 96 ? 9.949 -0.976 -20.715 1.00 87.25 96 LEU A N 1
ATOM 773 C CA . LEU A 1 96 ? 11.349 -1.008 -20.298 1.00 87.25 96 LEU A CA 1
ATOM 774 C C . LEU A 1 96 ? 11.913 -2.430 -20.363 1.00 87.25 96 LEU A C 1
ATOM 776 O O . LEU A 1 96 ? 12.953 -2.645 -20.971 1.00 87.25 96 LEU A O 1
ATOM 780 N N . HIS A 1 97 ? 11.193 -3.415 -19.825 1.00 88.31 97 HIS A N 1
ATOM 781 C CA . HIS A 1 97 ? 11.610 -4.815 -19.883 1.00 88.31 97 HIS A CA 1
ATOM 782 C C . HIS A 1 97 ? 11.798 -5.307 -21.321 1.00 88.31 97 HIS A C 1
ATOM 784 O O . HIS A 1 97 ? 12.746 -6.037 -21.602 1.00 88.31 97 HIS A O 1
ATOM 790 N N . SER A 1 98 ? 10.926 -4.888 -22.244 1.00 87.31 98 SER A N 1
ATOM 791 C CA . SER A 1 98 ? 11.042 -5.265 -23.656 1.00 87.31 98 SER A CA 1
ATOM 792 C C . SER A 1 98 ? 12.275 -4.673 -24.350 1.00 87.31 98 SER A C 1
ATOM 794 O O . SER A 1 98 ? 12.794 -5.295 -25.273 1.00 87.31 98 SER A O 1
ATOM 796 N N . SER A 1 99 ? 12.766 -3.508 -23.908 1.00 83.69 99 SER A N 1
ATOM 797 C CA . SER A 1 99 ? 13.918 -2.835 -24.519 1.00 83.69 99 SER A CA 1
ATOM 798 C C . SER A 1 99 ? 15.253 -3.209 -23.874 1.00 83.69 99 SER A C 1
ATOM 800 O O . SER A 1 99 ? 16.248 -3.357 -24.580 1.00 83.69 99 SER A O 1
ATOM 802 N N . THR A 1 100 ? 15.292 -3.383 -22.551 1.00 82.38 100 THR A N 1
ATOM 803 C CA . THR A 1 100 ? 16.520 -3.686 -21.796 1.00 82.38 100 THR A CA 1
ATOM 804 C C . THR A 1 100 ? 16.728 -5.181 -21.557 1.00 82.38 100 THR A C 1
ATOM 806 O O . THR A 1 100 ? 17.826 -5.591 -21.179 1.00 82.38 100 THR A O 1
ATOM 809 N N . GLY A 1 101 ? 15.680 -6.001 -21.710 1.00 80.94 101 GLY A N 1
ATOM 810 C CA . GLY A 1 101 ? 15.685 -7.443 -21.440 1.00 80.94 101 GLY A CA 1
ATOM 811 C C . GLY A 1 101 ? 15.803 -7.828 -19.958 1.00 80.94 101 GLY A C 1
ATOM 812 O O . GLY A 1 101 ? 15.639 -8.996 -19.621 1.00 80.94 101 GLY A O 1
ATOM 813 N N . THR A 1 102 ? 16.080 -6.871 -19.062 1.00 81.25 102 THR A N 1
ATOM 814 C CA . THR A 1 102 ? 16.190 -7.079 -17.609 1.00 81.25 102 THR A CA 1
ATOM 815 C C . THR A 1 102 ? 15.581 -5.903 -16.847 1.00 81.25 102 THR A C 1
ATOM 817 O O . THR A 1 102 ? 15.670 -4.755 -17.285 1.00 81.25 102 THR A O 1
ATOM 820 N N . LEU A 1 103 ? 14.971 -6.185 -15.694 1.00 83.31 103 LEU A N 1
ATOM 821 C CA . LEU A 1 103 ? 14.346 -5.192 -14.811 1.00 83.31 103 LEU A CA 1
ATOM 822 C C . LEU A 1 103 ? 15.049 -5.068 -13.451 1.00 83.31 103 LEU A C 1
ATOM 824 O O . LEU A 1 103 ? 14.524 -4.411 -12.540 1.00 83.31 103 LEU A O 1
ATOM 828 N N . SER A 1 104 ? 16.229 -5.677 -13.319 1.00 85.81 104 SER A N 1
ATOM 829 C CA . SER A 1 104 ? 16.968 -5.694 -12.067 1.00 85.81 104 SER A CA 1
ATOM 830 C C . SER A 1 104 ? 17.584 -4.323 -11.820 1.00 85.81 104 SER A C 1
ATOM 832 O O . SER A 1 104 ? 18.191 -3.727 -12.717 1.00 85.81 104 SER A O 1
ATOM 834 N N . PHE A 1 105 ? 17.464 -3.823 -10.591 1.00 81.50 105 PHE A N 1
ATOM 835 C CA . PHE A 1 105 ? 18.051 -2.535 -10.212 1.00 81.50 105 PHE A CA 1
ATOM 836 C C . PHE A 1 105 ? 19.565 -2.491 -10.446 1.00 81.50 105 PHE A C 1
ATOM 838 O O . PHE A 1 105 ? 20.107 -1.452 -10.817 1.00 81.50 105 PHE A O 1
ATOM 845 N N . PHE A 1 106 ? 20.244 -3.625 -10.260 1.00 80.62 106 PHE A N 1
ATOM 846 C CA . PHE A 1 106 ? 21.686 -3.721 -10.437 1.00 80.62 106 PHE A CA 1
ATOM 847 C C . PHE A 1 106 ? 22.074 -3.647 -11.916 1.00 80.62 106 PHE A C 1
ATOM 849 O O . PHE A 1 106 ? 22.908 -2.823 -12.287 1.00 80.62 106 PHE A O 1
ATOM 856 N N . THR A 1 107 ? 21.448 -4.457 -12.776 1.00 77.94 107 THR A N 1
ATOM 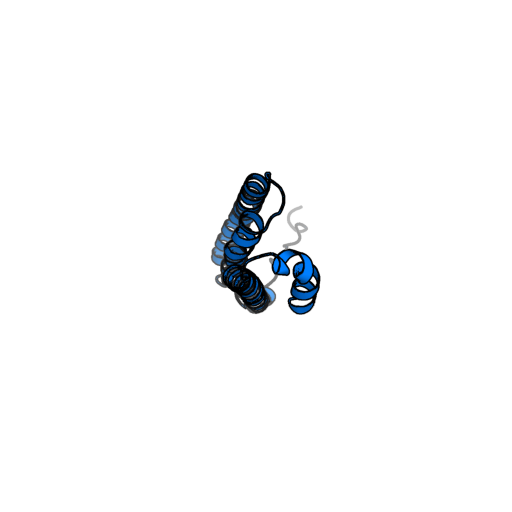857 C CA . THR A 1 107 ? 21.831 -4.568 -14.195 1.00 77.94 107 THR A CA 1
ATOM 858 C C . THR A 1 107 ? 21.491 -3.326 -15.001 1.00 77.94 107 THR A C 1
ATOM 860 O O . THR A 1 107 ? 22.273 -2.955 -15.872 1.00 77.94 107 THR A O 1
ATOM 863 N N . ILE A 1 108 ? 20.389 -2.639 -14.683 1.00 77.56 108 ILE A N 1
ATOM 864 C CA . ILE A 1 108 ? 19.976 -1.422 -15.396 1.00 77.56 108 ILE A CA 1
ATOM 865 C C . ILE A 1 108 ? 21.037 -0.319 -15.337 1.00 77.56 108 ILE A C 1
ATOM 867 O O . ILE A 1 108 ? 21.195 0.417 -16.306 1.00 77.56 108 ILE A O 1
ATOM 871 N N . SER A 1 109 ? 21.804 -0.235 -14.244 1.00 74.31 109 SER A N 1
ATOM 872 C CA . SER A 1 109 ? 22.870 0.766 -14.108 1.00 74.31 109 SER A CA 1
ATOM 873 C C . SER A 1 109 ? 24.074 0.509 -15.019 1.00 74.31 109 SER A C 1
ATOM 875 O O . SER A 1 109 ? 24.818 1.437 -15.329 1.00 74.31 109 SER A O 1
ATOM 877 N N . TYR A 1 110 ? 24.246 -0.735 -15.473 1.00 71.56 110 TYR A N 1
ATOM 878 C CA . TYR A 1 110 ? 25.327 -1.140 -16.369 1.00 71.56 110 TYR A CA 1
ATOM 879 C C . TYR A 1 110 ? 24.925 -1.132 -17.846 1.00 71.56 110 TYR A C 1
ATOM 881 O O . TYR A 1 110 ? 25.795 -1.326 -18.698 1.00 71.56 110 TYR A O 1
ATOM 889 N N . LEU A 1 111 ? 23.645 -0.912 -18.179 1.00 70.75 111 LEU A N 1
ATOM 890 C CA . LEU A 1 111 ? 23.268 -0.706 -19.574 1.00 70.75 111 LEU A CA 1
ATOM 891 C C . LEU A 1 111 ? 23.913 0.589 -20.072 1.00 70.75 111 LEU A C 1
ATOM 893 O O . LEU A 1 111 ? 23.762 1.653 -19.472 1.00 70.75 111 LEU A O 1
ATOM 897 N N . SER A 1 112 ? 24.644 0.477 -21.180 1.00 60.12 112 SER A N 1
ATOM 898 C CA . SER A 1 112 ? 25.275 1.602 -21.862 1.00 60.12 112 SER A CA 1
ATOM 899 C C . SER A 1 112 ? 24.261 2.723 -22.059 1.00 60.12 112 SER A C 1
ATOM 901 O O . SER A 1 112 ? 23.189 2.489 -22.626 1.00 60.12 112 SER A O 1
ATOM 903 N N . SER A 1 113 ? 24.610 3.931 -21.609 1.00 61.44 113 SER A N 1
ATOM 904 C CA . SER A 1 113 ? 23.838 5.132 -21.905 1.00 61.44 113 SER A CA 1
ATOM 905 C C . SER A 1 113 ? 23.558 5.182 -23.409 1.00 61.44 113 SER A C 1
ATOM 907 O O . SER A 1 113 ? 24.461 4.877 -24.196 1.00 61.44 113 SER A O 1
ATOM 909 N N . PRO A 1 114 ? 22.327 5.530 -23.836 1.00 59.00 114 PRO A N 1
ATOM 910 C CA . PRO A 1 114 ? 22.071 5.735 -25.250 1.00 59.00 114 PRO A CA 1
ATOM 911 C C . PRO A 1 114 ? 23.090 6.766 -25.724 1.00 59.00 114 PRO A C 1
ATOM 913 O O . PRO A 1 114 ? 23.165 7.871 -25.179 1.00 59.00 114 PRO A O 1
ATOM 916 N N . THR A 1 115 ? 23.943 6.371 -26.666 1.00 57.41 115 THR A N 1
ATOM 917 C CA . THR A 1 115 ? 24.915 7.266 -27.274 1.00 57.41 115 THR A CA 1
ATOM 918 C C . THR A 1 115 ? 24.119 8.371 -27.950 1.00 57.41 115 THR A C 1
ATOM 920 O O . THR A 1 115 ? 23.558 8.189 -29.027 1.00 57.41 115 THR A O 1
ATOM 923 N N . LEU A 1 116 ? 24.009 9.522 -27.282 1.00 57.44 116 LEU A N 1
ATOM 924 C CA . LEU A 1 116 ? 23.497 10.741 -27.887 1.00 57.44 116 LEU A CA 1
ATOM 925 C C . LEU A 1 116 ? 24.496 11.110 -28.977 1.00 57.44 116 LEU A C 1
ATOM 927 O O . LEU A 1 116 ? 25.519 11.735 -28.704 1.00 57.44 116 LEU A O 1
ATOM 931 N N . THR A 1 117 ? 24.250 10.648 -30.201 1.00 61.62 117 THR A N 1
ATOM 932 C CA . THR A 1 117 ? 25.039 11.054 -31.358 1.00 61.62 117 THR A CA 1
ATOM 933 C C . THR A 1 117 ? 24.923 12.572 -31.465 1.00 61.62 117 THR A C 1
ATOM 935 O O . THR A 1 117 ? 23.805 13.069 -31.645 1.00 61.62 117 THR A O 1
ATOM 938 N N . PRO A 1 118 ? 26.022 13.333 -31.320 1.00 56.03 118 PRO A N 1
ATOM 939 C CA . PRO A 1 118 ? 25.956 14.772 -31.484 1.00 56.03 118 PRO A CA 1
ATOM 940 C C . PRO A 1 118 ? 25.558 15.060 -32.933 1.00 56.03 118 PRO A C 1
ATOM 942 O O . PRO A 1 118 ? 26.179 14.571 -33.873 1.00 56.03 118 PRO A O 1
ATOM 945 N N . ILE A 1 119 ? 24.509 15.863 -33.108 1.00 64.38 119 ILE A N 1
ATOM 946 C CA . ILE A 1 119 ? 23.911 16.250 -34.401 1.00 64.38 119 ILE A CA 1
ATOM 947 C C . ILE A 1 119 ? 24.880 17.110 -35.258 1.00 64.38 119 ILE A C 1
ATOM 949 O O . ILE A 1 119 ? 24.539 17.579 -36.337 1.00 64.38 119 ILE A O 1
ATOM 953 N N . SER A 1 120 ? 26.134 17.296 -34.840 1.00 59.44 120 SER A N 1
ATOM 954 C CA . SER A 1 120 ? 27.083 18.233 -35.450 1.00 59.44 120 SER A CA 1
ATOM 955 C C . SER A 1 120 ? 27.690 17.800 -36.793 1.00 59.44 120 SER A C 1
ATOM 957 O O . SER A 1 120 ? 28.582 18.489 -37.270 1.00 59.44 120 SER A O 1
ATOM 959 N N . HIS A 1 121 ? 27.260 16.691 -37.409 1.00 51.84 121 HIS A N 1
ATOM 960 C CA . HIS A 1 121 ? 27.843 16.191 -38.668 1.00 51.84 121 HIS A CA 1
ATOM 961 C C . HIS A 1 121 ? 26.880 16.141 -39.873 1.00 51.84 121 HIS A C 1
ATOM 963 O O . HIS A 1 121 ? 27.215 15.524 -40.881 1.00 51.84 121 HIS A O 1
ATOM 969 N N . GLN A 1 122 ? 25.707 16.787 -39.804 1.00 50.06 122 GLN A N 1
ATOM 970 C CA . GLN A 1 122 ? 24.763 16.880 -40.939 1.00 50.06 122 GLN A CA 1
ATOM 971 C C . GLN A 1 122 ? 24.400 18.319 -41.367 1.00 50.06 122 GLN A C 1
ATOM 973 O O . GLN A 1 122 ? 23.349 18.533 -41.968 1.00 50.06 122 GLN A O 1
ATOM 978 N N . LEU A 1 123 ? 25.276 19.294 -41.110 1.00 43.47 123 LEU A N 1
ATOM 979 C CA . LEU A 1 123 ? 25.264 20.613 -41.764 1.00 43.47 123 LEU A CA 1
ATOM 980 C C . LEU A 1 123 ? 26.604 20.832 -42.465 1.00 43.47 123 LEU A C 1
ATOM 982 O O . LEU A 1 123 ? 26.588 21.439 -43.556 1.00 43.47 123 LEU A O 1
#

Radius of gyration: 21.05 Å; chains: 1; bounding box: 47×30×66 Å

Secondary structure (DSSP, 8-state):
-HHHHHHHHHHHHTTS-HHHHHHHHHHHHHHHHHHHHHHT-SBHHHHHHHHHHTHHHHHHHHHHH--STTHHHHHHHHHHHHHHHHHHHHHHHHHHHHHHS--BHHHHTTSPPP----STT--